Protein AF-A0A1X0ZNH1-F1 (afdb_monomer_lite)

Radius of gyration: 15.89 Å; chains: 1; bounding box: 40×32×51 Å

Organism: Pseudomonas putida (NCBI:txid303)

Foldseek 3Di:
DCPQCPVVLVVLVVCPVVVQEALLCSLLVCLLSVHDLVSRPDDPPDLSNQSSSLSVVNNVVVNVVVVVPPDDDDDPDQDPPPDPSSDGDLVVLLSLLVCCQVVVDDLCVSCVSHVHHSSNNQVSCCVQVQAPPVSHGPHDDHRD

Structure (mmCIF, N/CA/C/O backbone):
data_AF-A0A1X0ZNH1-F1
#
_entry.id   AF-A0A1X0ZNH1-F1
#
loop_
_atom_site.group_PDB
_atom_site.id
_atom_site.type_symbol
_atom_site.label_atom_id
_atom_site.label_alt_id
_atom_site.label_comp_id
_atom_site.label_asym_id
_atom_site.label_entity_id
_atom_site.label_seq_id
_atom_site.pdbx_PDB_ins_code
_atom_site.Cartn_x
_atom_site.Cartn_y
_atom_site.Cartn_z
_atom_site.occupancy
_atom_site.B_iso_or_equiv
_atom_site.auth_seq_id
_atom_site.auth_comp_id
_atom_site.auth_asym_id
_atom_site.auth_atom_id
_atom_site.pdbx_PDB_model_num
ATOM 1 N N . MET A 1 1 ? -6.915 -8.295 -31.984 1.00 34.41 1 MET A N 1
ATOM 2 C CA . MET A 1 1 ? -6.275 -7.192 -31.235 1.00 34.41 1 MET A CA 1
ATOM 3 C C . MET A 1 1 ? -7.235 -6.760 -30.145 1.00 34.41 1 MET A C 1
ATOM 5 O O . MET A 1 1 ? -8.297 -6.248 -30.466 1.00 34.41 1 MET A O 1
ATOM 9 N N . ASN A 1 2 ? -6.926 -7.078 -28.889 1.00 37.31 2 ASN A N 1
ATOM 10 C CA . ASN A 1 2 ? -7.792 -6.793 -27.748 1.00 37.31 2 ASN A CA 1
ATOM 11 C C . ASN A 1 2 ? -7.385 -5.421 -27.189 1.00 37.31 2 ASN A C 1
ATOM 13 O O . ASN A 1 2 ? -6.350 -5.293 -26.550 1.00 37.31 2 ASN A O 1
ATOM 17 N N . THR A 1 3 ? -8.151 -4.378 -27.493 1.00 41.12 3 THR A N 1
ATOM 18 C CA . THR A 1 3 ? -7.897 -2.982 -27.087 1.00 41.12 3 THR A CA 1
ATOM 19 C C . THR A 1 3 ? -8.278 -2.695 -25.628 1.00 41.12 3 THR A C 1
ATOM 21 O O . THR A 1 3 ? -8.431 -1.535 -25.251 1.00 41.12 3 THR A O 1
ATOM 24 N N . LYS A 1 4 ? -8.473 -3.729 -24.800 1.00 41.66 4 LYS A N 1
ATOM 25 C CA . LYS A 1 4 ? -9.239 -3.599 -23.555 1.00 41.66 4 LYS A CA 1
ATOM 26 C C . LYS A 1 4 ? -8.526 -2.928 -22.374 1.00 41.66 4 LYS A C 1
ATOM 28 O O . LYS A 1 4 ? -9.245 -2.345 -21.576 1.00 41.66 4 LYS A O 1
ATOM 33 N N . ASN A 1 5 ? -7.192 -2.870 -22.299 1.00 49.81 5 ASN A N 1
ATOM 34 C CA . ASN A 1 5 ? -6.522 -2.377 -21.075 1.00 49.81 5 ASN A CA 1
ATOM 35 C C . ASN A 1 5 ? -5.641 -1.126 -21.240 1.00 49.81 5 ASN A C 1
ATOM 37 O O . ASN A 1 5 ? -5.268 -0.507 -20.250 1.00 49.81 5 ASN A O 1
ATOM 41 N N . PHE A 1 6 ? -5.435 -0.630 -22.466 1.00 43.16 6 PHE A N 1
ATOM 42 C CA . PHE A 1 6 ? -4.442 0.425 -22.735 1.00 43.16 6 PHE A CA 1
ATOM 43 C C . PHE A 1 6 ? -4.657 1.737 -21.948 1.00 43.16 6 PHE A C 1
ATOM 45 O O . PHE A 1 6 ? -3.715 2.489 -21.723 1.00 43.16 6 PHE A O 1
ATOM 52 N N . ARG A 1 7 ? -5.895 2.050 -21.533 1.00 49.09 7 ARG A N 1
ATOM 53 C CA . ARG A 1 7 ? -6.186 3.236 -20.703 1.00 49.09 7 ARG A CA 1
ATOM 54 C C . ARG A 1 7 ? -5.986 2.999 -19.203 1.00 49.09 7 ARG A C 1
ATOM 56 O O . ARG A 1 7 ? -5.589 3.942 -18.525 1.00 49.09 7 ARG A O 1
ATOM 63 N N . GLY A 1 8 ? -6.252 1.792 -18.699 1.00 54.06 8 GLY A N 1
ATOM 64 C CA . GLY A 1 8 ? -5.994 1.433 -17.298 1.00 54.06 8 GLY A CA 1
ATOM 65 C C . GLY A 1 8 ? -4.494 1.379 -17.019 1.00 54.06 8 GLY A C 1
ATOM 66 O O . GLY A 1 8 ? -4.018 1.995 -16.066 1.00 54.06 8 GLY A O 1
ATOM 67 N N . ASP A 1 9 ? -3.750 0.781 -17.952 1.00 61.88 9 ASP A N 1
ATOM 68 C CA . ASP A 1 9 ? -2.298 0.607 -17.875 1.00 61.88 9 ASP A CA 1
ATOM 69 C C . ASP A 1 9 ? -1.556 1.952 -17.813 1.00 61.88 9 ASP A C 1
ATOM 71 O O . ASP A 1 9 ? -0.665 2.144 -16.988 1.00 61.88 9 ASP A O 1
ATOM 75 N N . VAL A 1 10 ? -1.959 2.933 -18.634 1.00 64.62 10 VAL A N 1
ATOM 76 C CA . VAL A 1 10 ? -1.321 4.263 -18.658 1.00 64.62 10 VAL A CA 1
ATOM 77 C C . VAL A 1 10 ? -1.589 5.046 -17.371 1.00 64.62 10 VAL A C 1
ATOM 79 O O . VAL A 1 10 ? -0.681 5.697 -16.860 1.00 64.62 10 VAL A O 1
ATOM 82 N N . VAL A 1 11 ? -2.807 4.989 -16.821 1.00 70.25 11 VAL A N 1
ATOM 83 C CA . VAL A 1 11 ? -3.136 5.687 -15.565 1.00 70.25 11 VAL A CA 1
ATOM 84 C C . VAL A 1 11 ? -2.350 5.095 -14.400 1.00 70.25 11 VAL A C 1
ATOM 86 O O . VAL A 1 11 ? -1.797 5.847 -13.598 1.00 70.25 11 VAL A O 1
ATOM 89 N N . LEU A 1 12 ? -2.252 3.765 -14.335 1.00 68.06 12 LEU A N 1
ATOM 90 C CA . LEU A 1 12 ? -1.499 3.075 -13.294 1.00 68.06 12 LEU A CA 1
ATOM 91 C C . LEU A 1 12 ? -0.002 3.383 -13.391 1.00 68.06 12 LEU A C 1
ATOM 93 O O . LEU A 1 12 ? 0.628 3.702 -12.387 1.00 68.06 12 LEU A O 1
ATOM 97 N N . PHE A 1 13 ? 0.546 3.374 -14.606 1.00 70.12 13 PHE A N 1
ATOM 98 C CA . PHE A 1 13 ? 1.950 3.689 -14.847 1.00 70.12 13 PHE A CA 1
ATOM 99 C C . PHE A 1 13 ? 2.288 5.141 -14.486 1.00 70.12 13 PHE A C 1
ATOM 101 O O . PHE A 1 13 ? 3.300 5.400 -13.839 1.00 70.12 13 PHE A O 1
ATOM 108 N N . VAL A 1 14 ? 1.423 6.098 -14.843 1.00 72.62 14 VAL A N 1
ATOM 109 C CA . VAL A 1 14 ? 1.588 7.509 -14.460 1.00 72.62 14 VAL A CA 1
ATOM 110 C C . VAL A 1 14 ? 1.468 7.681 -12.947 1.00 72.62 14 VAL A C 1
ATOM 112 O O . VAL A 1 14 ? 2.258 8.419 -12.362 1.00 72.62 14 VAL A O 1
ATOM 115 N N . ALA A 1 15 ? 0.520 7.001 -12.300 1.00 73.69 15 ALA A N 1
ATOM 116 C CA . ALA A 1 15 ? 0.373 7.058 -10.852 1.00 73.69 15 ALA A CA 1
ATOM 117 C C . ALA A 1 15 ? 1.611 6.498 -10.135 1.00 73.69 15 ALA A C 1
ATOM 119 O O . ALA A 1 15 ? 2.111 7.122 -9.203 1.00 73.69 15 ALA A O 1
ATOM 120 N N . LEU A 1 16 ? 2.144 5.374 -10.607 1.00 73.56 16 LEU A N 1
ATOM 121 C CA . LEU A 1 16 ? 3.351 4.753 -10.070 1.00 73.56 16 LEU A CA 1
ATOM 122 C C . LEU A 1 16 ? 4.587 5.643 -10.274 1.00 73.56 16 LEU A C 1
ATOM 124 O O . LEU A 1 16 ? 5.360 5.843 -9.347 1.00 73.56 16 LEU A O 1
ATOM 128 N N . ALA A 1 17 ? 4.736 6.243 -11.459 1.00 76.25 17 ALA A N 1
ATOM 129 C CA . ALA A 1 17 ? 5.856 7.129 -11.784 1.00 76.25 17 ALA A CA 1
ATOM 130 C C . ALA A 1 17 ? 5.844 8.469 -11.021 1.00 76.25 17 ALA A C 1
ATOM 132 O O . ALA A 1 17 ? 6.867 9.147 -10.974 1.00 76.25 17 ALA A O 1
ATOM 133 N N . ASN A 1 18 ? 4.699 8.866 -10.457 1.00 74.81 18 ASN A N 1
ATOM 134 C CA . ASN A 1 18 ? 4.544 10.093 -9.667 1.00 74.81 18 ASN A CA 1
ATOM 135 C C . ASN A 1 18 ? 4.395 9.813 -8.161 1.00 74.81 18 ASN A C 1
ATOM 137 O O . ASN A 1 18 ? 3.893 10.672 -7.437 1.00 74.81 18 ASN A O 1
ATOM 141 N N . ASP A 1 19 ? 4.763 8.612 -7.698 1.00 70.00 19 ASP A N 1
ATOM 142 C CA . ASP A 1 19 ? 4.626 8.176 -6.299 1.00 70.00 19 ASP A CA 1
ATOM 143 C C . ASP A 1 19 ? 3.197 8.348 -5.746 1.00 70.00 19 ASP A C 1
ATOM 145 O O . ASP A 1 19 ? 2.964 8.543 -4.550 1.00 70.00 19 ASP A O 1
ATOM 149 N N . LEU A 1 20 ? 2.203 8.293 -6.637 1.00 70.62 20 LEU A N 1
ATOM 150 C CA . LEU A 1 20 ? 0.798 8.393 -6.274 1.00 70.62 20 LEU A CA 1
ATOM 151 C C . LEU A 1 20 ? 0.272 7.047 -5.765 1.00 70.62 20 LEU A C 1
ATOM 153 O O . LEU A 1 20 ? -0.647 7.017 -4.959 1.00 70.62 20 LEU A O 1
ATOM 157 N N . ILE A 1 21 ? 0.838 5.932 -6.200 1.00 77.75 21 ILE A N 1
ATOM 158 C CA . ILE A 1 21 ? 0.491 4.603 -5.691 1.00 77.75 21 ILE A CA 1
ATOM 159 C C . ILE A 1 21 ? 1.767 3.834 -5.387 1.00 77.75 21 ILE A C 1
ATOM 161 O O . ILE A 1 21 ? 2.809 4.078 -5.994 1.00 77.75 21 ILE A O 1
ATOM 165 N N . THR A 1 22 ? 1.687 2.904 -4.444 1.00 82.25 22 THR A N 1
ATOM 166 C CA . THR A 1 22 ? 2.810 2.019 -4.134 1.00 82.25 22 THR A CA 1
ATOM 167 C C . THR A 1 22 ? 2.922 0.912 -5.190 1.00 82.25 22 THR A C 1
ATOM 169 O O . THR A 1 22 ? 1.919 0.570 -5.825 1.00 82.25 22 THR A O 1
ATOM 172 N N . PRO A 1 23 ? 4.107 0.296 -5.363 1.00 86.56 23 PRO A N 1
ATOM 173 C CA . PRO A 1 23 ? 4.261 -0.904 -6.187 1.00 86.56 23 PRO A CA 1
ATOM 174 C C . PRO A 1 23 ? 3.267 -2.012 -5.824 1.00 86.56 23 PRO A C 1
ATOM 176 O O . PRO A 1 23 ? 2.672 -2.612 -6.715 1.00 86.56 23 PRO A O 1
ATOM 179 N N . TRP A 1 24 ? 3.027 -2.220 -4.526 1.00 87.69 24 TRP A N 1
ATOM 180 C CA . TRP A 1 24 ? 2.046 -3.182 -4.023 1.00 87.69 24 TRP A CA 1
ATOM 181 C C . TRP A 1 24 ? 0.624 -2.860 -4.503 1.00 87.69 24 TRP A C 1
ATOM 183 O O . TRP A 1 24 ? -0.036 -3.716 -5.088 1.00 87.69 24 TRP A O 1
ATOM 193 N N . GLU A 1 25 ? 0.165 -1.612 -4.359 1.00 84.62 25 GLU A N 1
ATOM 194 C CA . GLU A 1 25 ? -1.188 -1.242 -4.799 1.00 84.62 25 GLU A CA 1
ATOM 195 C C . GLU A 1 25 ? -1.331 -1.318 -6.324 1.00 84.62 25 GLU A C 1
ATOM 197 O O . GLU A 1 25 ? -2.368 -1.735 -6.843 1.00 84.62 25 GLU A O 1
ATOM 202 N N . ALA A 1 26 ? -0.265 -0.992 -7.060 1.00 85.88 26 ALA A N 1
ATOM 203 C CA . ALA A 1 26 ? -0.238 -1.176 -8.504 1.00 85.88 26 ALA A CA 1
ATOM 204 C C . ALA A 1 26 ? -0.414 -2.652 -8.899 1.00 85.88 26 ALA A C 1
ATOM 206 O O . ALA A 1 26 ? -1.199 -2.951 -9.799 1.00 85.88 26 ALA A O 1
ATOM 207 N N . GLY A 1 27 ? 0.255 -3.574 -8.204 1.00 86.69 27 GLY A N 1
ATOM 208 C CA . GLY A 1 27 ? 0.081 -5.011 -8.416 1.00 86.69 27 GLY A CA 1
ATOM 209 C C . GLY A 1 27 ? -1.346 -5.476 -8.143 1.00 86.69 27 GLY A C 1
ATOM 210 O O . GLY A 1 27 ? -1.946 -6.162 -8.973 1.00 86.69 27 GLY A O 1
ATOM 211 N N . ARG A 1 28 ? -1.928 -5.040 -7.021 1.00 87.62 28 ARG A N 1
ATOM 212 C CA . ARG A 1 28 ? -3.297 -5.404 -6.628 1.00 87.62 28 ARG A CA 1
ATOM 213 C C . ARG A 1 28 ? -4.331 -4.950 -7.654 1.00 87.62 28 ARG A C 1
ATOM 215 O O . ARG A 1 28 ? -5.182 -5.737 -8.071 1.00 87.62 28 ARG A O 1
ATOM 222 N N . LEU A 1 29 ? -4.229 -3.702 -8.115 1.00 84.44 29 LEU A N 1
ATOM 223 C CA . LEU A 1 29 ? -5.114 -3.157 -9.144 1.00 84.44 29 LEU A CA 1
ATOM 224 C C . LEU A 1 29 ? -4.936 -3.850 -10.501 1.00 84.44 29 LEU A C 1
ATOM 226 O O . LEU A 1 29 ? -5.929 -4.048 -11.201 1.00 84.44 29 LEU A O 1
ATOM 230 N N . ALA A 1 30 ? -3.711 -4.243 -10.865 1.00 85.19 30 ALA A N 1
ATOM 231 C CA . ALA A 1 30 ? -3.452 -4.977 -12.103 1.00 85.19 30 ALA A CA 1
ATOM 232 C C . ALA A 1 30 ? -4.155 -6.344 -12.112 1.00 85.19 30 ALA A C 1
ATOM 234 O O . ALA A 1 30 ? -4.825 -6.684 -13.088 1.00 85.19 30 ALA A O 1
ATOM 235 N N . ALA A 1 31 ? -4.088 -7.094 -11.009 1.00 84.75 31 ALA A N 1
ATOM 236 C CA . ALA A 1 31 ? -4.800 -8.365 -10.881 1.00 84.75 31 ALA A CA 1
ATOM 237 C C . ALA A 1 31 ? -6.329 -8.197 -10.961 1.00 84.75 31 ALA A C 1
ATOM 239 O O . ALA A 1 31 ? -6.995 -8.931 -11.694 1.00 84.75 31 ALA A O 1
ATOM 240 N N . LEU A 1 32 ? -6.890 -7.183 -10.289 1.00 81.06 32 LEU A N 1
ATOM 241 C CA . LEU A 1 32 ? -8.329 -6.877 -10.347 1.00 81.06 32 LEU A CA 1
ATOM 242 C C . LEU A 1 32 ? -8.814 -6.492 -11.757 1.00 81.06 32 LEU A C 1
ATOM 244 O O . LEU A 1 32 ? -9.979 -6.704 -12.092 1.00 81.06 32 LEU A O 1
ATOM 248 N N . GLN A 1 33 ? -7.928 -5.957 -12.601 1.00 81.31 33 GLN A N 1
ATOM 249 C CA . GLN A 1 33 ? -8.209 -5.609 -14.000 1.00 81.31 33 GLN A CA 1
ATOM 250 C C . GLN A 1 33 ? -7.952 -6.763 -14.987 1.00 81.31 33 GLN A C 1
ATOM 252 O O . GLN A 1 33 ? -7.942 -6.544 -16.199 1.00 81.31 33 GLN A O 1
ATOM 257 N N . GLN A 1 34 ? -7.779 -7.995 -14.490 1.00 75.50 34 GLN A N 1
ATOM 258 C CA . GLN A 1 34 ? -7.449 -9.180 -15.295 1.00 75.50 34 GLN A CA 1
ATOM 259 C C . GLN A 1 34 ? -6.098 -9.065 -16.023 1.00 75.50 34 GLN A C 1
ATOM 261 O O . GLN A 1 34 ? -5.925 -9.625 -17.108 1.00 75.50 34 GLN A O 1
ATOM 266 N N . GLY A 1 35 ? -5.148 -8.328 -15.444 1.00 73.19 35 GLY A N 1
ATOM 267 C CA . GLY A 1 35 ? -3.751 -8.349 -15.870 1.00 73.19 35 GLY A CA 1
ATOM 268 C C . GLY A 1 35 ? -3.076 -9.689 -15.562 1.00 73.19 35 GLY A C 1
ATOM 269 O O . GLY A 1 35 ? -3.642 -10.569 -14.911 1.00 73.19 35 GLY A O 1
ATOM 270 N N . ALA A 1 36 ? -1.843 -9.846 -16.023 1.00 81.50 36 ALA A N 1
ATOM 271 C CA . ALA A 1 36 ? -0.992 -10.997 -15.756 1.00 81.50 36 ALA A CA 1
ATOM 272 C C . ALA A 1 36 ? 0.196 -10.605 -14.870 1.00 81.50 36 ALA A C 1
ATOM 274 O O . ALA A 1 36 ? 0.657 -9.468 -14.893 1.00 81.50 36 ALA A O 1
ATOM 275 N N . LEU A 1 37 ? 0.768 -11.572 -14.144 1.00 78.19 37 LEU A N 1
ATOM 276 C CA . LEU A 1 37 ? 1.982 -11.341 -13.349 1.00 78.19 37 LEU A CA 1
ATOM 277 C C . LEU A 1 37 ? 3.153 -10.830 -14.220 1.00 78.19 37 LEU A C 1
ATOM 279 O O . LEU A 1 37 ? 4.016 -10.100 -13.744 1.00 78.19 37 LEU A O 1
ATOM 283 N N . SER A 1 38 ? 3.164 -11.185 -15.512 1.00 82.75 38 SER A N 1
ATOM 284 C CA . SER A 1 38 ? 4.130 -10.699 -16.506 1.00 82.75 38 SER A CA 1
ATOM 285 C C . SER A 1 38 ? 4.020 -9.206 -16.820 1.00 82.75 38 SER A C 1
ATOM 287 O O . SER A 1 38 ? 4.917 -8.672 -17.465 1.00 82.75 38 SER A O 1
ATOM 289 N N . ASP A 1 39 ? 2.948 -8.541 -16.385 1.00 82.38 39 ASP A N 1
ATOM 290 C CA . ASP A 1 39 ? 2.732 -7.106 -16.591 1.00 82.38 39 ASP A CA 1
ATOM 291 C C . ASP A 1 39 ? 3.453 -6.255 -15.530 1.00 82.38 39 ASP A C 1
ATOM 293 O O . ASP A 1 39 ? 3.346 -5.027 -15.534 1.00 82.38 39 ASP A O 1
ATOM 297 N N . ASN A 1 40 ? 4.207 -6.893 -14.626 1.00 85.06 40 ASN A N 1
ATOM 298 C CA . ASN A 1 40 ? 5.043 -6.217 -13.643 1.00 85.06 40 ASN A CA 1
ATOM 299 C C . ASN A 1 40 ? 6.052 -5.280 -14.344 1.00 85.06 40 ASN A C 1
ATOM 301 O O . ASN A 1 40 ? 6.914 -5.757 -15.088 1.00 85.06 40 ASN A O 1
ATOM 305 N N . PRO A 1 41 ? 5.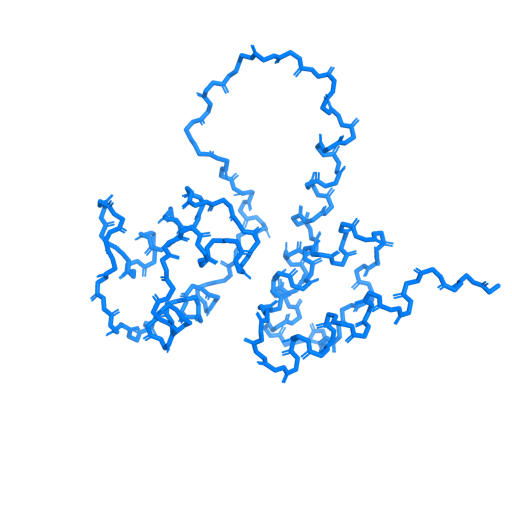994 -3.953 -14.114 1.00 83.94 41 PRO A N 1
ATOM 306 C CA . PRO A 1 41 ? 6.864 -2.999 -14.801 1.00 83.94 41 PRO A CA 1
ATOM 307 C C . PRO A 1 41 ? 8.289 -2.959 -14.224 1.00 83.94 41 PRO A C 1
ATOM 309 O O . PRO A 1 41 ? 9.160 -2.277 -14.771 1.00 83.94 41 PRO A O 1
ATOM 312 N N . PHE A 1 42 ? 8.537 -3.643 -13.105 1.00 84.88 42 PHE A N 1
ATOM 313 C CA . PHE A 1 42 ? 9.818 -3.641 -12.410 1.00 84.88 42 PHE A CA 1
ATOM 314 C C . PHE A 1 42 ? 10.721 -4.792 -12.870 1.00 84.88 42 PHE A C 1
ATOM 316 O O . PHE A 1 42 ? 10.270 -5.818 -13.370 1.00 84.88 42 PHE A O 1
ATOM 323 N N . LYS A 1 43 ? 12.037 -4.637 -12.693 1.00 85.88 43 LYS A N 1
ATOM 324 C CA . LYS A 1 43 ? 12.993 -5.719 -12.971 1.00 85.88 43 LYS A CA 1
ATOM 325 C C . LYS A 1 43 ? 12.857 -6.825 -11.925 1.00 85.88 43 LYS A C 1
ATOM 327 O O . LYS A 1 43 ? 12.775 -6.528 -10.742 1.00 85.88 43 LYS A O 1
ATOM 332 N N . SER A 1 44 ? 12.917 -8.083 -12.356 1.00 83.12 44 SER A N 1
ATOM 333 C CA . SER A 1 44 ? 12.671 -9.287 -11.543 1.00 83.12 44 SER A CA 1
ATOM 334 C C . SER A 1 44 ? 13.568 -9.491 -10.314 1.00 83.12 44 SER A C 1
ATOM 336 O O . SER A 1 44 ? 13.323 -10.403 -9.535 1.00 83.12 44 SER A O 1
ATOM 338 N N . ASP A 1 45 ? 14.612 -8.685 -10.143 1.00 82.69 45 ASP A N 1
ATOM 339 C CA . ASP A 1 45 ? 15.569 -8.721 -9.036 1.00 82.69 45 ASP A CA 1
ATOM 340 C C . ASP A 1 45 ? 15.469 -7.503 -8.098 1.00 82.69 45 ASP A C 1
ATOM 342 O O . ASP A 1 45 ? 16.338 -7.298 -7.247 1.00 82.69 45 ASP A O 1
ATOM 346 N N . THR A 1 46 ? 14.430 -6.673 -8.239 1.00 83.75 46 THR A N 1
ATOM 347 C CA . THR A 1 46 ? 14.239 -5.484 -7.402 1.00 83.75 46 THR A CA 1
ATOM 348 C C . THR A 1 46 ? 13.164 -5.682 -6.342 1.00 83.75 46 THR A C 1
ATOM 350 O O . THR A 1 46 ? 12.183 -6.398 -6.519 1.00 83.75 46 THR A O 1
ATOM 353 N N . ARG A 1 47 ? 13.305 -4.950 -5.232 1.00 83.31 47 ARG A N 1
ATOM 354 C CA . ARG A 1 47 ? 12.304 -4.936 -4.158 1.00 83.31 47 ARG A CA 1
ATOM 355 C C . ARG A 1 47 ? 10.921 -4.496 -4.645 1.00 83.31 47 ARG A C 1
ATOM 357 O O . ARG A 1 47 ? 9.916 -4.998 -4.159 1.00 83.31 47 ARG A O 1
ATOM 364 N N . ASP A 1 48 ? 10.870 -3.553 -5.582 1.00 83.81 48 ASP A N 1
ATOM 365 C CA . ASP A 1 48 ? 9.600 -3.051 -6.108 1.00 83.81 48 ASP A CA 1
ATOM 366 C C . ASP A 1 48 ? 8.900 -4.102 -6.984 1.00 83.81 48 ASP A C 1
ATOM 368 O O . ASP A 1 48 ? 7.673 -4.170 -6.976 1.00 83.81 48 ASP A O 1
ATOM 372 N N . HIS A 1 49 ? 9.658 -4.979 -7.658 1.00 88.75 49 HIS A N 1
ATOM 373 C CA . HIS A 1 49 ? 9.096 -6.141 -8.345 1.00 88.75 49 HIS A CA 1
ATOM 374 C C . HIS A 1 49 ? 8.453 -7.119 -7.363 1.00 88.75 49 HIS A C 1
ATOM 376 O O . HIS A 1 49 ? 7.322 -7.546 -7.596 1.00 88.75 49 HIS A O 1
ATOM 382 N N . ASP A 1 50 ? 9.134 -7.433 -6.258 1.00 87.06 50 ASP A N 1
ATOM 383 C CA . ASP A 1 50 ? 8.597 -8.318 -5.219 1.00 87.06 50 ASP A CA 1
ATOM 384 C C . ASP A 1 50 ? 7.340 -7.732 -4.562 1.00 87.06 50 ASP A C 1
ATOM 386 O O . ASP A 1 50 ? 6.361 -8.446 -4.352 1.00 87.06 50 ASP A O 1
ATOM 390 N N . GLU A 1 51 ? 7.336 -6.429 -4.265 1.00 85.81 51 GLU A N 1
ATOM 391 C CA . GLU A 1 51 ? 6.163 -5.752 -3.702 1.00 85.81 51 GLU A CA 1
ATOM 392 C C . GLU A 1 51 ? 4.981 -5.737 -4.665 1.00 85.81 51 GLU A C 1
ATOM 394 O O . GLU A 1 51 ? 3.856 -6.029 -4.259 1.00 85.81 51 GLU A O 1
ATOM 399 N N . TRP A 1 52 ? 5.229 -5.464 -5.946 1.00 90.00 52 TRP A N 1
ATOM 400 C CA . TRP A 1 52 ? 4.193 -5.546 -6.968 1.00 90.00 52 TRP A CA 1
ATOM 401 C C . TRP A 1 52 ? 3.628 -6.966 -7.082 1.00 90.00 52 TRP A C 1
ATOM 403 O O . TRP A 1 52 ? 2.412 -7.136 -7.117 1.00 90.00 52 TRP A O 1
ATOM 413 N N . ALA A 1 53 ? 4.477 -7.998 -7.059 1.00 87.62 53 ALA A N 1
ATOM 414 C CA . ALA A 1 53 ? 4.033 -9.390 -7.130 1.00 87.62 53 ALA A CA 1
ATOM 415 C C . ALA A 1 53 ? 3.149 -9.786 -5.931 1.00 87.62 53 ALA A C 1
ATOM 417 O O . ALA A 1 53 ? 2.109 -10.415 -6.117 1.00 87.62 53 ALA A O 1
ATOM 418 N N . ARG A 1 54 ? 3.500 -9.356 -4.711 1.00 86.56 54 ARG A N 1
ATOM 419 C CA . ARG A 1 54 ? 2.669 -9.576 -3.508 1.00 86.56 54 ARG A CA 1
ATOM 420 C C . ARG A 1 54 ? 1.311 -8.893 -3.610 1.00 86.56 54 ARG A C 1
ATOM 422 O O . ARG A 1 54 ? 0.298 -9.481 -3.232 1.00 86.56 54 ARG A O 1
ATOM 429 N N . GLY A 1 55 ? 1.294 -7.667 -4.130 1.00 85.19 55 GLY A N 1
ATOM 430 C CA . GLY A 1 55 ? 0.064 -6.942 -4.421 1.00 85.19 55 GLY A CA 1
ATOM 431 C C . GLY A 1 55 ? -0.801 -7.671 -5.446 1.00 85.19 55 GLY A C 1
ATOM 432 O O . GLY A 1 55 ? -1.997 -7.845 -5.230 1.00 85.19 55 GLY A O 1
ATOM 433 N N . PHE A 1 56 ? -0.195 -8.163 -6.529 1.00 86.31 56 PHE A N 1
ATOM 434 C CA . PHE A 1 56 ? -0.881 -8.943 -7.560 1.00 86.31 56 PHE A CA 1
ATOM 435 C C . PHE A 1 56 ? -1.540 -10.200 -6.979 1.00 86.31 56 PHE A C 1
ATOM 437 O O . PHE A 1 56 ? -2.729 -10.423 -7.199 1.00 86.31 56 PHE A O 1
ATOM 444 N N . ASP A 1 57 ? -0.818 -10.967 -6.158 1.00 85.88 57 ASP A N 1
ATOM 445 C CA . ASP A 1 57 ? -1.368 -12.138 -5.464 1.00 85.88 57 ASP A CA 1
ATOM 446 C C . ASP A 1 57 ? -2.565 -11.777 -4.571 1.00 85.88 57 ASP A C 1
ATOM 448 O O . ASP A 1 57 ? -3.536 -12.534 -4.497 1.00 85.88 57 ASP A O 1
ATOM 452 N N . GLN A 1 58 ? -2.524 -10.615 -3.907 1.00 83.94 58 GLN A N 1
ATOM 453 C CA . GLN A 1 58 ? -3.662 -10.118 -3.134 1.00 83.94 58 GLN A CA 1
ATOM 454 C C . GLN A 1 58 ? -4.850 -9.778 -4.040 1.00 83.94 58 GLN A C 1
ATOM 456 O O . GLN A 1 58 ? -5.969 -10.192 -3.754 1.00 83.94 58 GLN A O 1
ATOM 461 N N . GLY A 1 59 ? -4.626 -9.077 -5.152 1.00 82.44 59 GLY A N 1
ATOM 462 C CA . GLY A 1 59 ? -5.704 -8.698 -6.066 1.00 82.44 59 GLY A CA 1
ATOM 463 C C . GLY A 1 59 ? -6.371 -9.901 -6.743 1.00 82.44 59 GLY A C 1
ATOM 464 O O . GLY A 1 59 ? -7.580 -9.881 -6.964 1.00 82.44 59 GLY A O 1
ATOM 465 N N . VAL A 1 60 ? -5.626 -10.985 -7.004 1.00 83.25 60 VAL A N 1
ATOM 466 C CA . VAL A 1 60 ? -6.195 -12.259 -7.481 1.00 83.25 60 VAL A CA 1
ATOM 467 C C . VAL A 1 60 ? -7.152 -12.846 -6.442 1.00 83.25 60 VAL A C 1
ATOM 469 O O . VAL A 1 60 ? -8.238 -13.304 -6.799 1.00 83.25 60 VAL A O 1
ATOM 472 N N . LYS A 1 61 ? -6.787 -12.807 -5.155 1.00 80.38 61 LYS A N 1
ATOM 473 C CA . LYS A 1 61 ? -7.656 -13.273 -4.065 1.00 80.38 61 LYS A CA 1
ATOM 474 C C . LYS A 1 61 ? -8.879 -12.388 -3.897 1.00 80.38 61 LYS A C 1
ATOM 476 O O . LYS A 1 61 ? -9.978 -12.922 -3.829 1.00 80.38 61 LYS A O 1
ATOM 481 N N . ASP A 1 62 ? -8.707 -11.067 -3.894 1.00 77.19 62 ASP A N 1
ATOM 482 C CA . ASP A 1 62 ? -9.812 -10.106 -3.818 1.00 77.19 62 ASP A CA 1
ATOM 483 C C . ASP A 1 62 ? -10.822 -10.347 -4.958 1.00 77.19 62 ASP A C 1
ATOM 485 O O . ASP A 1 62 ? -12.030 -10.407 -4.728 1.00 77.19 62 ASP A O 1
ATOM 489 N N . GLY A 1 63 ? -10.330 -10.552 -6.186 1.00 68.94 63 GLY A N 1
ATOM 490 C CA . GLY A 1 63 ? -11.158 -10.869 -7.352 1.00 68.94 63 GLY A CA 1
ATOM 491 C C . GLY A 1 63 ? -11.837 -12.242 -7.274 1.00 68.94 63 GLY A C 1
ATOM 492 O O . GLY A 1 63 ? -12.986 -12.377 -7.691 1.00 68.94 63 GLY A O 1
ATOM 493 N N . SER A 1 64 ? -11.161 -13.247 -6.708 1.00 62.66 64 SER A N 1
ATOM 494 C CA . SER A 1 64 ? -11.729 -14.581 -6.462 1.00 62.66 64 SER A CA 1
ATOM 495 C C . SER A 1 64 ? -12.829 -14.543 -5.398 1.00 62.66 64 SER A C 1
ATOM 497 O O . SER A 1 64 ? -13.887 -15.132 -5.591 1.00 62.66 64 SER A O 1
ATOM 499 N N . LEU A 1 65 ? -12.620 -13.805 -4.305 1.00 56.22 65 LEU A N 1
ATOM 500 C CA . LEU A 1 65 ? -13.597 -13.631 -3.227 1.00 56.22 65 LEU A CA 1
ATOM 501 C C . LEU A 1 65 ? -14.834 -12.853 -3.700 1.00 56.22 65 LEU A C 1
ATOM 503 O O . LEU A 1 65 ? -15.947 -13.167 -3.291 1.00 56.22 65 LEU A O 1
ATOM 507 N N . ALA A 1 66 ? -14.668 -11.887 -4.610 1.00 53.22 66 ALA A N 1
ATOM 508 C CA . ALA A 1 66 ? -15.789 -11.186 -5.238 1.00 53.22 66 ALA A CA 1
ATOM 509 C C . ALA A 1 66 ? -16.638 -12.095 -6.152 1.00 53.22 66 ALA A C 1
ATOM 511 O O . ALA A 1 66 ? -17.826 -11.832 -6.331 1.00 53.22 66 ALA A O 1
ATOM 512 N N . ALA A 1 67 ? -16.054 -13.161 -6.712 1.00 50.56 67 ALA A N 1
ATOM 513 C CA . ALA A 1 67 ? -16.777 -14.165 -7.494 1.00 50.56 67 ALA A CA 1
ATOM 514 C C . ALA A 1 67 ? -17.510 -15.201 -6.618 1.00 50.56 67 ALA A C 1
ATOM 516 O O . ALA A 1 67 ? -18.463 -15.820 -7.085 1.00 50.56 67 ALA A O 1
ATOM 517 N N . GLU A 1 68 ? -17.096 -15.368 -5.357 1.00 46.16 68 GLU A N 1
ATOM 518 C CA . GLU A 1 68 ? -17.674 -16.320 -4.394 1.00 46.16 68 GLU A CA 1
ATOM 519 C C . GLU A 1 68 ? -18.639 -15.670 -3.381 1.00 46.16 68 GLU A C 1
ATOM 521 O O . GLU A 1 68 ? -19.217 -16.364 -2.546 1.00 46.16 68 GLU A O 1
ATOM 526 N N . ALA A 1 69 ? -18.881 -14.357 -3.469 1.00 43.56 69 ALA A N 1
ATOM 527 C CA . ALA A 1 69 ? -19.759 -13.598 -2.570 1.00 43.56 69 ALA A CA 1
ATOM 528 C C . ALA A 1 69 ? -21.278 -13.827 -2.793 1.00 43.56 69 ALA A C 1
ATOM 530 O O . ALA A 1 69 ? -22.079 -12.902 -2.672 1.00 43.56 69 ALA A O 1
ATOM 531 N N . GLU A 1 70 ? -21.684 -15.071 -3.064 1.00 44.59 70 GLU A N 1
ATOM 532 C CA . GLU A 1 70 ? -23.030 -15.593 -2.785 1.00 44.59 70 GLU A CA 1
ATOM 533 C C . GLU A 1 70 ? -22.968 -16.594 -1.615 1.00 44.59 70 GLU A C 1
ATOM 535 O O . GLU A 1 70 ? -23.451 -17.717 -1.726 1.00 44.59 70 GLU A O 1
ATOM 540 N N . VAL A 1 71 ? -22.356 -16.245 -0.476 1.00 43.06 71 VAL A N 1
ATOM 541 C CA . VAL A 1 71 ? -22.470 -17.084 0.731 1.00 43.06 71 VAL A CA 1
ATOM 542 C C . VAL A 1 71 ? -22.639 -16.242 1.995 1.00 43.06 71 VAL A C 1
ATOM 544 O O . VAL A 1 71 ? -21.765 -15.480 2.393 1.00 43.06 71 VAL A O 1
ATOM 547 N N . ASP A 1 72 ? -23.834 -16.423 2.553 1.00 37.72 72 ASP A N 1
ATOM 548 C CA . ASP A 1 72 ? -24.360 -16.235 3.908 1.00 37.72 72 ASP A CA 1
ATOM 549 C C . ASP A 1 72 ? -23.515 -15.483 4.956 1.00 37.72 72 ASP A C 1
ATOM 551 O O . ASP A 1 72 ? -22.391 -15.844 5.308 1.00 37.72 72 ASP A O 1
ATOM 555 N N . GLY A 1 73 ? -24.128 -14.445 5.525 1.00 45.62 73 GLY A N 1
ATOM 556 C CA . GLY A 1 73 ? -23.525 -13.588 6.532 1.00 45.62 73 GLY A CA 1
ATOM 557 C C . GLY A 1 73 ? -23.585 -14.204 7.922 1.00 45.62 73 GLY A C 1
ATOM 558 O O . GLY A 1 73 ? -24.624 -14.144 8.563 1.00 45.62 73 GLY A O 1
ATOM 559 N N . SER A 1 74 ? -22.463 -14.718 8.427 1.00 43.41 74 SER A N 1
ATOM 560 C CA . SER A 1 74 ? -22.215 -14.857 9.871 1.00 43.41 74 SER A CA 1
ATOM 561 C C . SER A 1 74 ? -20.801 -15.383 10.146 1.00 43.41 74 SER A C 1
ATOM 563 O O . SER A 1 74 ? -20.648 -16.563 10.425 1.00 43.41 74 SER A O 1
ATOM 565 N N . VAL A 1 75 ? -19.766 -14.533 10.110 1.00 37.62 75 VAL A N 1
ATOM 566 C CA . VAL A 1 75 ? -18.570 -14.706 10.964 1.00 37.62 75 VAL A CA 1
ATOM 567 C C . VAL A 1 75 ? -17.907 -13.339 11.179 1.00 37.62 75 VAL A C 1
ATOM 569 O O . VAL A 1 75 ? -17.313 -12.774 10.264 1.00 37.62 75 VAL A O 1
ATOM 572 N N . GLU A 1 76 ? -17.971 -12.808 12.401 1.00 42.22 76 GLU A N 1
ATOM 573 C CA . GLU A 1 76 ? -17.067 -11.743 12.851 1.00 42.22 76 GLU A CA 1
ATOM 574 C C . GLU A 1 76 ? -15.678 -12.355 13.090 1.00 42.22 76 GLU A C 1
ATOM 576 O O . GLU A 1 76 ? -15.357 -12.822 14.182 1.00 42.22 76 GLU A O 1
ATOM 581 N N . THR A 1 77 ? -14.842 -12.407 12.053 1.00 38.31 77 THR A N 1
ATOM 582 C CA . THR A 1 77 ? -13.404 -12.650 12.230 1.00 38.31 77 THR A CA 1
ATOM 583 C C . THR A 1 77 ? -12.720 -11.341 12.624 1.00 38.31 77 THR A C 1
ATOM 585 O O . THR A 1 77 ? -12.930 -10.332 11.944 1.00 38.31 77 THR A O 1
ATOM 588 N N . PRO A 1 78 ? -11.881 -11.316 13.676 1.00 38.94 78 PRO A N 1
ATOM 589 C CA . PRO A 1 78 ? -11.162 -10.112 14.048 1.00 38.94 78 PRO A CA 1
ATOM 590 C C . PRO A 1 78 ? -10.088 -9.854 12.985 1.00 38.94 78 PRO A C 1
ATOM 592 O O . PRO A 1 78 ? -9.060 -10.523 12.967 1.00 38.94 78 PRO A O 1
ATOM 595 N N . TYR A 1 79 ? -10.351 -8.855 12.140 1.00 41.84 79 TYR A N 1
ATOM 596 C CA . TYR A 1 79 ? -9.510 -8.335 11.056 1.00 41.84 79 TYR A CA 1
ATOM 597 C C . TYR A 1 79 ? -9.369 -9.275 9.841 1.00 41.84 79 TYR A C 1
ATOM 599 O O . TYR A 1 79 ? -9.009 -10.441 10.007 1.00 41.84 79 TYR A O 1
ATOM 607 N N . PRO A 1 80 ? -9.570 -8.792 8.595 1.00 48.22 80 PRO A N 1
ATOM 608 C CA . PRO A 1 80 ? -9.161 -9.543 7.415 1.00 48.22 80 PRO A CA 1
ATOM 609 C C . PRO A 1 80 ? -7.629 -9.512 7.354 1.00 48.22 80 PRO A C 1
ATOM 611 O O . PRO A 1 80 ? -7.019 -8.642 6.729 1.00 48.22 80 PRO A O 1
ATOM 614 N N . LEU A 1 81 ? -6.999 -10.425 8.093 1.00 58.81 81 LEU A N 1
ATOM 615 C CA . LEU A 1 81 ? -5.561 -10.648 8.095 1.00 58.81 81 LEU A CA 1
ATOM 616 C C . LEU A 1 81 ? -5.187 -11.173 6.712 1.00 58.81 81 LEU A C 1
ATOM 618 O O . LEU A 1 81 ? -5.450 -12.328 6.389 1.00 58.81 81 LEU A O 1
ATOM 622 N N . MET A 1 82 ? -4.611 -10.304 5.882 1.00 61.75 82 MET A N 1
ATOM 623 C CA . MET A 1 82 ? -3.983 -10.724 4.634 1.00 61.75 82 MET A CA 1
ATOM 624 C C . MET A 1 82 ? -3.077 -11.926 4.897 1.00 61.75 82 MET A C 1
ATOM 626 O O . MET A 1 82 ? -2.337 -11.951 5.885 1.00 61.75 82 MET A O 1
ATOM 630 N N . ASP A 1 83 ? -3.113 -12.909 3.999 1.00 63.22 83 ASP A N 1
ATOM 631 C CA . ASP A 1 83 ? -2.205 -14.047 4.081 1.00 63.22 83 ASP A CA 1
ATOM 632 C C . ASP A 1 83 ? -0.755 -13.566 4.166 1.00 63.22 83 ASP A C 1
ATOM 634 O O . ASP A 1 83 ? -0.360 -12.632 3.469 1.00 63.22 83 ASP A O 1
ATOM 638 N N . ALA A 1 84 ? 0.076 -14.260 4.946 1.00 60.44 84 ALA A N 1
ATOM 639 C CA . ALA A 1 84 ? 1.466 -13.858 5.182 1.00 60.44 84 ALA A CA 1
ATOM 640 C C . ALA A 1 84 ? 2.293 -13.666 3.893 1.00 60.44 84 ALA A C 1
ATOM 642 O O . ALA A 1 84 ? 3.248 -12.896 3.878 1.00 60.44 84 ALA A O 1
ATOM 643 N N . LYS A 1 85 ? 1.917 -14.347 2.802 1.00 60.47 85 LYS A N 1
ATOM 644 C CA . LYS A 1 85 ? 2.549 -14.215 1.477 1.00 60.47 85 LYS A CA 1
ATOM 645 C C . LYS A 1 85 ? 2.174 -12.920 0.741 1.00 60.47 85 LYS A C 1
ATOM 647 O O . LYS A 1 85 ? 2.909 -12.506 -0.143 1.00 60.47 85 LYS A O 1
ATOM 652 N N . CYS A 1 86 ? 1.052 -12.307 1.107 1.00 65.75 86 CYS A N 1
ATOM 653 C CA . CYS A 1 86 ? 0.510 -11.077 0.530 1.00 65.75 86 CYS A CA 1
ATOM 654 C C . CYS A 1 86 ? 0.845 -9.836 1.374 1.00 65.75 86 CYS A C 1
ATOM 656 O O . CYS A 1 86 ? 0.611 -8.713 0.926 1.00 65.75 86 CYS A O 1
ATOM 658 N N . LEU A 1 87 ? 1.401 -10.030 2.580 1.00 73.44 87 LEU A N 1
ATOM 659 C CA . LEU A 1 87 ? 1.799 -8.936 3.460 1.00 73.44 87 LEU A CA 1
ATOM 660 C C . LEU A 1 87 ? 2.878 -8.063 2.794 1.00 73.44 87 LEU A C 1
ATOM 662 O O . LEU A 1 87 ? 3.908 -8.592 2.359 1.00 73.44 87 LEU A O 1
ATOM 666 N N . PRO A 1 88 ? 2.688 -6.733 2.762 1.00 79.62 88 PRO A N 1
ATOM 667 C CA . PRO A 1 88 ? 3.713 -5.817 2.281 1.00 79.62 88 PRO A CA 1
ATOM 668 C C . PRO A 1 88 ? 5.003 -5.890 3.113 1.00 79.62 88 PRO A C 1
ATOM 670 O O . PRO A 1 88 ? 4.969 -6.120 4.326 1.00 79.62 88 PRO A O 1
ATOM 673 N N . ALA A 1 89 ? 6.157 -5.643 2.487 1.00 79.69 89 ALA A N 1
ATOM 674 C CA . ALA A 1 89 ? 7.448 -5.589 3.177 1.00 79.69 89 ALA A CA 1
ATOM 675 C C . ALA A 1 89 ? 7.492 -4.475 4.239 1.00 79.69 89 ALA A C 1
ATOM 677 O O . ALA A 1 89 ? 6.829 -3.449 4.094 1.00 79.69 89 ALA A O 1
ATOM 678 N N . PRO A 1 90 ? 8.398 -4.562 5.234 1.00 78.19 90 PRO A N 1
ATOM 679 C CA . PRO A 1 90 ? 8.652 -3.469 6.183 1.00 78.19 90 PRO A CA 1
ATOM 680 C C . PRO A 1 90 ? 8.866 -2.097 5.518 1.00 78.19 90 PRO A C 1
ATOM 682 O O . PRO A 1 90 ? 8.444 -1.061 6.029 1.00 78.19 90 PRO A O 1
ATOM 685 N N . SER A 1 91 ? 9.484 -2.078 4.334 1.00 77.50 91 SER A N 1
ATOM 686 C CA . SER A 1 91 ? 9.715 -0.856 3.566 1.00 77.50 91 SER A CA 1
ATOM 687 C C . SER A 1 91 ? 8.456 -0.207 3.003 1.00 77.50 91 SER A C 1
ATOM 689 O O . SER A 1 91 ? 8.446 1.011 2.831 1.00 77.50 91 SER A O 1
ATOM 691 N N . PHE A 1 92 ? 7.417 -0.990 2.711 1.00 85.56 92 PHE A N 1
ATOM 692 C CA . PHE A 1 92 ? 6.119 -0.455 2.315 1.00 85.56 92 PHE A CA 1
ATOM 693 C C . PHE A 1 92 ? 5.548 0.376 3.463 1.00 85.56 92 PHE A C 1
ATOM 695 O O . PHE A 1 92 ? 5.243 1.548 3.278 1.00 85.56 92 PHE A O 1
ATOM 702 N N . TRP A 1 93 ? 5.530 -0.166 4.682 1.00 87.06 93 TRP A N 1
ATOM 703 C CA . TRP A 1 93 ? 5.012 0.533 5.862 1.00 87.06 93 TRP A CA 1
ATOM 704 C C . TRP A 1 93 ? 5.787 1.820 6.167 1.00 87.06 93 TRP A C 1
ATOM 706 O O . TRP A 1 93 ? 5.200 2.841 6.523 1.00 87.06 93 TRP A O 1
ATOM 716 N N . ALA A 1 94 ? 7.098 1.823 5.914 1.00 84.06 94 ALA A N 1
ATOM 717 C CA . ALA A 1 94 ? 7.910 3.035 5.975 1.00 84.06 94 ALA A CA 1
ATOM 718 C C . ALA A 1 94 ? 7.480 4.100 4.946 1.00 84.06 94 ALA A C 1
ATOM 720 O O . ALA A 1 94 ? 7.454 5.291 5.266 1.00 84.06 94 ALA A O 1
ATOM 721 N N . GLN A 1 95 ? 7.150 3.694 3.714 1.00 83.56 95 GLN A N 1
ATOM 722 C CA . GLN A 1 95 ? 6.621 4.593 2.682 1.00 83.56 95 GLN A CA 1
ATOM 723 C C . GLN A 1 95 ? 5.227 5.106 3.050 1.00 83.56 95 GLN A C 1
ATOM 725 O O . GLN A 1 95 ? 4.986 6.304 2.934 1.00 83.56 95 GLN A O 1
ATOM 730 N N . VAL A 1 96 ? 4.348 4.245 3.568 1.00 87.12 96 VAL A N 1
ATOM 731 C CA . VAL A 1 96 ? 3.012 4.629 4.043 1.00 87.12 96 VAL A CA 1
ATOM 732 C C . VAL A 1 96 ? 3.104 5.652 5.177 1.00 87.12 96 VAL A C 1
ATOM 734 O O . VAL A 1 96 ? 2.414 6.670 5.135 1.00 87.12 96 VAL A O 1
ATOM 737 N N . ASN A 1 97 ? 4.020 5.462 6.134 1.00 86.31 97 ASN A N 1
ATOM 738 C CA . ASN A 1 97 ? 4.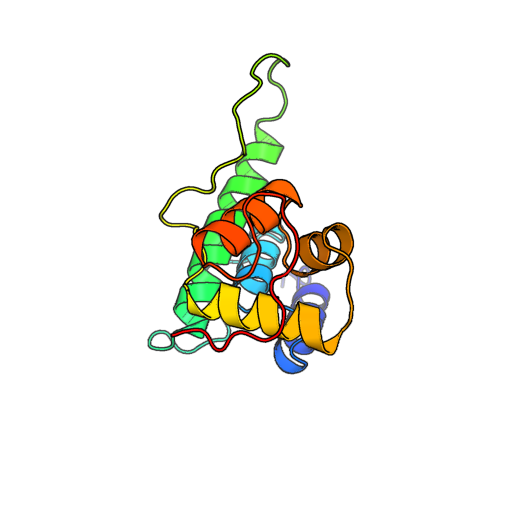268 6.454 7.180 1.00 86.31 97 ASN A CA 1
ATOM 739 C C . ASN A 1 97 ? 4.738 7.795 6.592 1.00 86.31 97 ASN A C 1
ATOM 741 O O . ASN A 1 97 ? 4.206 8.847 6.935 1.00 86.31 97 ASN A O 1
ATOM 745 N N . ARG A 1 98 ? 5.702 7.788 5.662 1.00 84.00 98 ARG A N 1
ATOM 746 C CA . ARG A 1 98 ? 6.161 9.025 4.998 1.00 84.00 98 ARG A CA 1
ATOM 747 C C . ARG A 1 98 ? 5.038 9.717 4.231 1.00 84.00 98 ARG A C 1
ATOM 749 O O . ARG A 1 98 ? 4.938 10.943 4.278 1.00 84.00 98 ARG A O 1
ATOM 756 N N . LEU A 1 99 ? 4.196 8.947 3.547 1.00 82.88 99 LEU A N 1
ATOM 757 C CA . LEU A 1 99 ? 3.040 9.467 2.833 1.00 82.88 99 LEU A CA 1
ATOM 758 C C . LEU A 1 99 ? 2.078 10.140 3.812 1.00 82.88 99 LEU A C 1
ATOM 760 O O . LEU A 1 99 ? 1.720 11.291 3.591 1.00 82.88 99 LEU A O 1
ATOM 764 N N . GLN A 1 100 ? 1.744 9.493 4.930 1.00 86.44 100 GLN A N 1
ATOM 765 C CA . GLN A 1 100 ? 0.902 10.080 5.975 1.00 86.44 100 GLN A CA 1
ATOM 766 C C . GLN A 1 100 ? 1.450 11.422 6.479 1.00 86.44 100 GLN A C 1
ATOM 768 O O . GLN A 1 100 ? 0.715 12.404 6.545 1.00 86.44 100 GLN A O 1
ATOM 773 N N . GLN A 1 101 ? 2.747 11.475 6.796 1.00 82.94 101 GLN A N 1
ATOM 774 C CA . GLN A 1 101 ? 3.386 12.670 7.356 1.00 82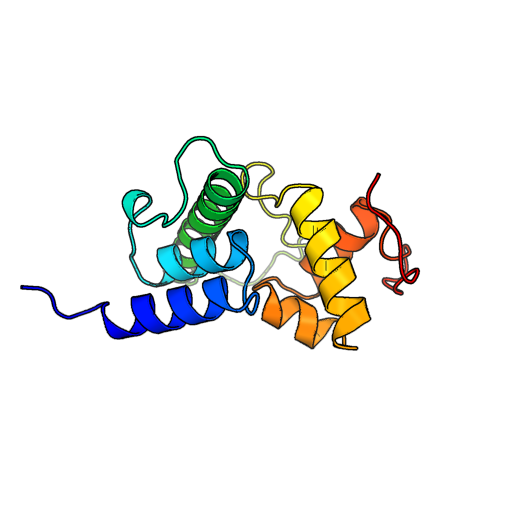.94 101 GLN A CA 1
ATOM 775 C C . GLN A 1 101 ? 3.491 13.821 6.343 1.00 82.94 101 GLN A C 1
ATOM 777 O O . GLN A 1 101 ? 3.354 14.982 6.715 1.00 82.94 101 GLN A O 1
ATOM 782 N N . SER A 1 102 ? 3.730 13.517 5.064 1.00 80.25 102 SER A N 1
ATOM 783 C CA . SER A 1 102 ? 3.884 14.534 4.011 1.00 80.25 102 SER A CA 1
ATOM 784 C C . SER A 1 102 ? 2.556 15.073 3.479 1.00 80.25 102 SER A C 1
ATOM 786 O O . SER A 1 102 ? 2.487 16.231 3.074 1.00 80.25 102 SER A O 1
ATOM 788 N N . SER A 1 103 ? 1.506 14.251 3.480 1.00 78.00 103 SER A N 1
ATOM 789 C CA . SER A 1 103 ? 0.204 14.597 2.899 1.00 78.00 103 SER A CA 1
ATOM 790 C C . SER A 1 103 ? -0.848 15.013 3.931 1.00 78.00 103 SER A C 1
ATOM 792 O O . SER A 1 103 ? -1.868 15.584 3.553 1.00 78.00 103 SER A O 1
ATOM 794 N N . GLY A 1 104 ? -0.631 14.728 5.222 1.00 77.81 104 GLY A N 1
ATOM 795 C CA . GLY A 1 104 ? -1.609 15.005 6.278 1.00 77.81 104 GLY A CA 1
ATOM 796 C C . GLY A 1 104 ? -2.917 14.219 6.126 1.00 77.81 104 GLY A C 1
ATOM 797 O O . GLY A 1 104 ? -3.944 14.625 6.670 1.00 77.81 104 GLY A O 1
ATOM 798 N N . LEU A 1 105 ? -2.908 13.121 5.360 1.00 82.38 105 LEU A N 1
ATOM 799 C CA . LEU A 1 105 ? -4.100 12.313 5.115 1.00 82.38 105 LEU A CA 1
ATOM 800 C C . LEU A 1 105 ? -4.598 11.653 6.407 1.00 82.38 105 LEU A C 1
ATOM 802 O O . LEU A 1 105 ? -3.825 11.082 7.179 1.00 82.38 105 LEU A O 1
ATOM 806 N N . GLN A 1 106 ? -5.918 11.684 6.600 1.00 85.44 106 GLN A N 1
ATOM 807 C CA . GLN A 1 106 ? -6.587 10.886 7.627 1.00 85.44 106 GLN A CA 1
ATOM 808 C C . GLN A 1 106 ? -6.458 9.388 7.319 1.00 85.44 106 GLN A C 1
ATOM 810 O O . GLN A 1 106 ? -6.271 9.002 6.164 1.00 85.44 106 GLN A O 1
ATOM 815 N N . SER A 1 107 ? -6.583 8.550 8.348 1.00 84.44 107 SER A N 1
ATOM 816 C CA . SER A 1 107 ? -6.437 7.088 8.276 1.00 84.44 107 SER A CA 1
ATOM 817 C C . SER A 1 107 ? -7.286 6.454 7.173 1.00 84.44 107 SER A C 1
ATOM 819 O O . SER A 1 107 ? -6.747 5.714 6.357 1.00 84.44 107 SER A O 1
ATOM 821 N N . CYS A 1 108 ? -8.567 6.809 7.070 1.00 84.19 108 CYS A N 1
ATOM 822 C CA . CYS A 1 108 ? -9.471 6.299 6.036 1.00 84.19 108 CYS A CA 1
ATOM 823 C C . CYS A 1 108 ? -9.023 6.660 4.605 1.00 84.19 108 CYS A C 1
ATOM 825 O O . CYS A 1 108 ? -9.081 5.834 3.689 1.00 84.19 108 CYS A O 1
ATOM 827 N N . MET A 1 109 ? -8.518 7.883 4.405 1.00 83.88 109 MET A N 1
ATOM 828 C CA . MET A 1 109 ? -8.005 8.338 3.112 1.00 83.88 109 MET A CA 1
ATOM 829 C C . MET A 1 109 ? -6.672 7.671 2.781 1.00 83.88 109 MET A C 1
ATOM 831 O O . MET A 1 109 ? -6.451 7.290 1.636 1.00 83.88 109 MET A O 1
ATOM 835 N N . LEU A 1 110 ? -5.799 7.496 3.775 1.00 86.38 110 LEU A N 1
ATOM 836 C CA . LEU A 1 110 ? -4.538 6.779 3.623 1.00 86.38 110 LEU A CA 1
ATOM 837 C C . LEU A 1 110 ? -4.775 5.301 3.293 1.00 86.38 110 LEU A C 1
ATOM 839 O O . LEU A 1 110 ? -4.109 4.775 2.411 1.00 86.38 110 LEU A O 1
ATOM 843 N N . ALA A 1 111 ? -5.750 4.660 3.940 1.00 84.88 111 ALA A N 1
ATOM 844 C CA . ALA A 1 111 ? -6.130 3.270 3.695 1.00 84.88 111 ALA A CA 1
ATOM 845 C C . ALA A 1 111 ? -6.639 3.094 2.262 1.00 84.88 111 ALA A C 1
ATOM 847 O O . ALA A 1 111 ? -6.115 2.278 1.505 1.00 84.88 111 ALA A O 1
ATOM 848 N N . SER A 1 112 ? -7.556 3.975 1.847 1.00 79.12 112 SER A N 1
ATOM 849 C CA . SER A 1 112 ? -8.052 4.034 0.468 1.00 79.12 112 SER A CA 1
ATOM 850 C C . SER A 1 112 ? -6.919 4.257 -0.537 1.00 79.12 112 SER A C 1
ATOM 852 O O . SER A 1 112 ? -6.926 3.690 -1.625 1.00 79.12 112 SER A O 1
ATOM 854 N N . ARG A 1 113 ? -5.924 5.075 -0.175 1.00 77.69 113 ARG A N 1
ATOM 855 C CA . ARG A 1 113 ? -4.781 5.410 -1.029 1.00 77.69 113 ARG A CA 1
ATOM 856 C C . ARG A 1 113 ? -3.856 4.226 -1.285 1.00 77.69 113 ARG A C 1
ATOM 858 O O . ARG A 1 113 ? -3.267 4.154 -2.359 1.00 77.69 113 ARG A O 1
ATOM 865 N N . VAL A 1 114 ? -3.713 3.342 -0.303 1.00 83.19 114 VAL A N 1
ATOM 866 C CA . VAL A 1 114 ? -2.869 2.143 -0.391 1.00 83.19 114 VAL A CA 1
ATOM 867 C C . VAL A 1 114 ? -3.673 0.882 -0.711 1.00 83.19 114 VAL A C 1
ATOM 869 O O . VAL A 1 114 ? -3.104 -0.201 -0.689 1.00 83.19 114 VAL A O 1
ATOM 872 N N . GLY A 1 115 ? -4.975 1.027 -0.984 1.00 74.69 115 GLY A N 1
ATOM 873 C CA . GLY A 1 115 ? -5.888 -0.056 -1.352 1.00 74.69 115 GLY A CA 1
ATOM 874 C C . GLY A 1 115 ? -6.105 -1.107 -0.271 1.00 74.69 115 GLY A C 1
ATOM 875 O O . GLY A 1 115 ? -6.273 -2.282 -0.584 1.00 74.69 115 GLY A O 1
ATOM 876 N N . MET A 1 116 ? -6.104 -0.691 0.994 1.00 82.88 116 MET A N 1
ATOM 877 C CA . MET A 1 116 ? -6.363 -1.561 2.142 1.00 82.88 116 MET A CA 1
ATOM 878 C C . MET A 1 116 ? -7.568 -1.050 2.932 1.00 82.88 116 MET A C 1
ATOM 880 O O . MET A 1 116 ? -7.921 0.129 2.847 1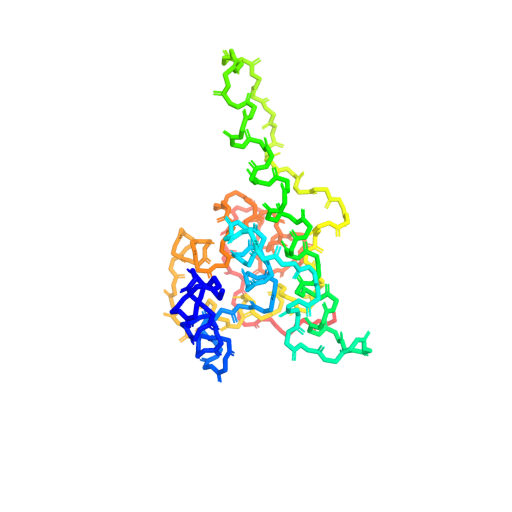.00 82.88 116 MET A O 1
ATOM 884 N N . SER A 1 117 ? -8.187 -1.917 3.737 1.00 83.94 117 SER A N 1
ATOM 885 C CA . SER A 1 117 ? -9.160 -1.452 4.730 1.00 83.94 117 SER A CA 1
ATOM 886 C C . SER A 1 117 ? -8.462 -0.617 5.811 1.00 83.94 117 SER A C 1
ATOM 888 O O . SER A 1 117 ? -7.255 -0.751 6.049 1.00 83.94 117 SER A O 1
ATOM 890 N N . GLU A 1 118 ? -9.208 0.258 6.485 1.00 85.38 118 GLU A N 1
ATOM 891 C CA . GLU A 1 118 ? -8.649 1.060 7.579 1.00 85.38 118 GLU A CA 1
ATOM 892 C C . GLU A 1 118 ? -8.151 0.172 8.726 1.00 85.38 118 GLU A C 1
ATOM 894 O O . GLU A 1 118 ? -7.110 0.447 9.327 1.00 85.38 118 GLU A O 1
ATOM 899 N N . GLU A 1 119 ? -8.828 -0.949 8.971 1.00 84.06 119 GLU A N 1
ATOM 900 C CA . GLU A 1 119 ? -8.410 -1.935 9.958 1.00 84.06 119 GLU A CA 1
ATOM 901 C C . GLU A 1 119 ? -7.085 -2.618 9.584 1.00 84.06 119 GLU A C 1
ATOM 903 O O . GLU A 1 119 ? -6.215 -2.785 10.442 1.00 84.06 119 GLU A O 1
ATOM 908 N N . GLN A 1 120 ? -6.897 -2.976 8.309 1.00 82.31 120 GLN A N 1
ATOM 909 C CA . GLN A 1 120 ? -5.652 -3.570 7.806 1.00 82.31 120 GLN A CA 1
ATOM 910 C C . GLN A 1 120 ? -4.485 -2.586 7.877 1.00 82.31 120 GLN A C 1
ATOM 912 O O . GLN A 1 120 ? -3.393 -2.943 8.326 1.00 82.31 120 GLN A O 1
ATOM 917 N N . LEU A 1 121 ? -4.731 -1.334 7.480 1.00 87.69 121 LEU A N 1
ATOM 918 C CA . LEU A 1 121 ? -3.757 -0.259 7.609 1.00 87.69 121 LEU A CA 1
ATOM 919 C C . LEU A 1 121 ? -3.342 -0.088 9.074 1.00 87.69 121 LEU A C 1
ATOM 921 O O . LEU A 1 121 ? -2.147 -0.075 9.369 1.00 87.69 121 LEU A O 1
ATOM 925 N N . LYS A 1 122 ? -4.310 0.004 9.997 1.00 86.94 122 LYS A N 1
ATOM 926 C CA . LYS A 1 122 ? -4.035 0.147 11.432 1.00 86.94 122 LYS A CA 1
ATOM 927 C C . LYS A 1 122 ? -3.205 -1.024 11.951 1.00 86.94 122 LYS A C 1
ATOM 929 O O . LYS A 1 122 ? -2.170 -0.793 12.573 1.00 86.94 122 LYS A O 1
ATOM 934 N N . ALA A 1 123 ? -3.604 -2.262 11.663 1.00 85.00 123 ALA A N 1
ATOM 935 C CA . ALA A 1 123 ? -2.879 -3.450 12.106 1.00 85.00 123 ALA A CA 1
ATOM 936 C C . ALA A 1 123 ? -1.410 -3.443 11.640 1.00 85.00 123 ALA A C 1
ATOM 938 O O . ALA A 1 123 ? -0.504 -3.666 12.447 1.00 85.00 123 ALA A O 1
ATOM 939 N N . GLY A 1 124 ? -1.157 -3.110 10.370 1.00 85.56 124 GLY A N 1
ATOM 940 C CA . GLY A 1 124 ? 0.200 -3.021 9.829 1.00 85.56 124 GLY A CA 1
ATOM 941 C C . GLY A 1 124 ? 1.023 -1.881 10.433 1.00 85.56 124 GLY A C 1
ATOM 942 O O . GLY A 1 124 ? 2.159 -2.089 10.863 1.00 85.56 124 GLY A O 1
ATOM 943 N N . MET A 1 125 ? 0.443 -0.684 10.550 1.00 87.62 125 MET A N 1
ATOM 944 C CA . MET A 1 125 ? 1.131 0.483 11.115 1.00 87.62 125 MET A CA 1
ATOM 945 C C . MET A 1 125 ? 1.484 0.301 12.598 1.00 87.62 125 MET A C 1
ATOM 947 O O . MET A 1 125 ? 2.544 0.762 13.033 1.00 87.62 125 MET A O 1
ATOM 951 N N . VAL A 1 126 ? 0.650 -0.408 13.366 1.00 87.12 126 VAL A N 1
ATOM 952 C CA . VAL A 1 126 ? 0.940 -0.788 14.760 1.00 87.12 126 VAL A CA 1
ATOM 953 C C . VAL A 1 126 ? 2.018 -1.864 14.831 1.00 87.12 126 VAL A C 1
ATOM 955 O O . VAL A 1 126 ? 2.978 -1.719 15.589 1.00 87.12 126 VAL A O 1
ATOM 958 N N . SER A 1 127 ? 1.908 -2.913 14.008 1.00 84.69 127 SER A N 1
ATOM 959 C CA . SER A 1 127 ? 2.887 -4.008 13.972 1.00 84.69 127 SER A CA 1
ATOM 960 C C . SER A 1 127 ? 4.300 -3.532 13.624 1.00 84.69 127 SER A C 1
ATOM 962 O O . SER A 1 127 ? 5.273 -4.149 14.047 1.00 84.69 127 SER A O 1
ATOM 964 N N . HIS A 1 128 ? 4.419 -2.441 12.864 1.00 85.19 128 HIS A N 1
ATOM 965 C CA . HIS A 1 128 ? 5.696 -1.831 12.491 1.00 85.19 128 HIS A CA 1
ATOM 966 C C . HIS A 1 128 ? 6.056 -0.585 13.322 1.00 85.19 128 HIS A C 1
ATOM 968 O O . HIS A 1 128 ? 6.981 0.145 12.971 1.00 85.19 128 HIS A O 1
ATOM 974 N N . HIS A 1 129 ? 5.363 -0.350 14.442 1.00 86.06 129 HIS A N 1
ATOM 975 C CA . HIS A 1 129 ? 5.653 0.722 15.403 1.00 86.06 129 HIS A CA 1
ATOM 976 C C . HIS A 1 129 ? 5.616 2.150 14.829 1.00 86.06 129 HIS A C 1
ATOM 978 O O . HIS A 1 129 ? 6.309 3.044 15.336 1.00 86.06 129 HIS A O 1
ATOM 984 N N . PHE A 1 130 ? 4.803 2.380 13.795 1.00 86.44 130 PHE A N 1
ATOM 985 C CA . PHE A 1 130 ? 4.513 3.714 13.266 1.00 86.44 130 PHE A CA 1
ATOM 986 C C . PHE A 1 130 ? 3.311 4.356 13.960 1.00 86.44 130 PHE A C 1
ATOM 988 O O . PHE A 1 130 ? 3.302 5.574 14.141 1.00 86.44 130 PHE A O 1
ATOM 995 N N . TRP A 1 131 ? 2.323 3.559 14.373 1.00 88.38 131 TRP A N 1
ATOM 996 C CA . TRP A 1 131 ? 1.177 3.980 15.191 1.00 88.38 131 TRP A CA 1
ATOM 997 C C . TRP A 1 131 ? 1.217 3.294 16.566 1.00 88.38 131 TRP A C 1
ATOM 999 O O . TRP A 1 131 ? 1.887 2.271 16.729 1.00 88.38 131 TRP A O 1
ATOM 1009 N N . ASP A 1 132 ? 0.531 3.857 17.561 1.00 84.75 132 ASP A N 1
ATOM 1010 C CA . ASP A 1 132 ? 0.304 3.190 18.850 1.00 84.75 132 ASP A CA 1
ATOM 1011 C C . ASP A 1 132 ? -0.861 2.187 18.797 1.00 84.75 132 ASP A C 1
ATOM 1013 O O . ASP A 1 132 ? -1.568 2.082 17.796 1.00 84.75 132 ASP A O 1
ATOM 1017 N N . ALA A 1 133 ? -1.077 1.442 19.885 1.00 82.38 133 ALA A N 1
ATOM 1018 C CA . ALA A 1 133 ? -2.133 0.429 19.971 1.00 82.38 133 ALA A CA 1
ATOM 1019 C C . ALA A 1 133 ? -3.552 0.994 19.745 1.00 82.38 133 ALA A C 1
ATOM 1021 O O . ALA A 1 133 ? -4.437 0.278 19.269 1.00 82.38 133 ALA A O 1
ATOM 1022 N N . ASP A 1 134 ? -3.754 2.284 20.016 1.00 78.44 134 ASP A N 1
ATOM 1023 C CA . ASP A 1 134 ? -5.023 2.976 19.805 1.00 78.44 134 ASP A CA 1
ATOM 1024 C C . ASP A 1 134 ? -5.204 3.419 18.339 1.00 78.44 134 ASP A C 1
ATOM 1026 O O . ASP A 1 134 ? -6.314 3.741 17.910 1.00 78.44 134 ASP A O 1
ATOM 1030 N N . GLY A 1 135 ? -4.166 3.288 17.508 1.00 75.12 135 GLY A N 1
ATOM 1031 C CA . GLY A 1 135 ? -4.162 3.656 16.092 1.00 75.12 135 GLY A CA 1
ATOM 1032 C C . GLY A 1 135 ? -3.789 5.116 15.858 1.00 75.12 135 GLY A C 1
ATOM 1033 O O . GLY A 1 135 ? -4.132 5.675 14.818 1.00 75.12 135 GLY A O 1
ATOM 1034 N N . ILE A 1 136 ? -3.110 5.742 16.818 1.00 81.94 136 ILE A N 1
ATOM 1035 C CA . ILE A 1 136 ? -2.676 7.131 16.734 1.00 81.94 136 ILE A CA 1
ATOM 1036 C C . ILE A 1 136 ? -1.262 7.175 16.132 1.00 81.94 136 ILE A C 1
ATOM 1038 O O . ILE A 1 136 ? -0.363 6.469 16.603 1.00 81.94 136 ILE A O 1
ATOM 1042 N N . PRO A 1 137 ? -1.018 8.001 15.096 1.00 83.69 137 PRO A N 1
ATOM 1043 C CA . PRO A 1 137 ? 0.307 8.133 14.500 1.00 83.69 137 PRO A CA 1
ATOM 1044 C C . PRO A 1 137 ? 1.358 8.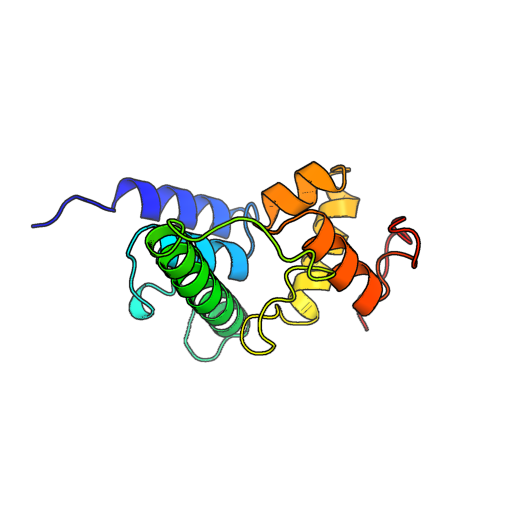662 15.481 1.00 83.69 137 PRO A C 1
ATOM 1046 O O . PRO A 1 137 ? 1.185 9.720 16.079 1.0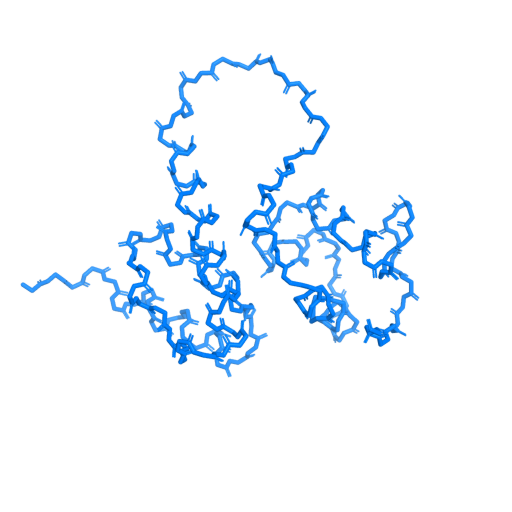0 83.69 137 PRO A O 1
ATOM 1049 N N . LEU A 1 138 ? 2.501 7.976 15.577 1.00 82.31 138 LEU A N 1
ATOM 1050 C CA . LEU A 1 138 ? 3.606 8.327 16.483 1.00 82.31 138 LEU A CA 1
ATOM 1051 C C . LEU A 1 138 ? 4.557 9.406 15.917 1.00 82.31 138 LEU A C 1
ATOM 1053 O O . LEU A 1 138 ? 5.610 9.665 16.501 1.00 82.31 138 LEU A O 1
ATOM 1057 N N . GLY A 1 139 ? 4.211 10.023 14.781 1.00 71.19 139 GLY A N 1
ATOM 1058 C CA . GLY A 1 139 ? 5.009 11.047 14.094 1.00 71.19 139 GLY A CA 1
ATOM 1059 C C . GLY A 1 139 ? 6.073 10.495 13.131 1.00 71.19 139 GLY A C 1
ATOM 1060 O O . GLY A 1 139 ? 6.016 9.346 12.684 1.00 71.19 139 GLY A O 1
ATOM 1061 N N . ILE A 1 140 ? 7.063 11.327 12.776 1.00 62.34 140 ILE A N 1
ATOM 1062 C CA . ILE A 1 140 ? 8.150 10.932 11.865 1.00 62.34 140 ILE A CA 1
ATOM 1063 C C . ILE A 1 140 ? 9.075 9.940 12.577 1.00 62.34 140 ILE A C 1
ATOM 1065 O O . ILE A 1 140 ? 9.927 10.317 13.380 1.00 62.34 140 ILE A O 1
ATOM 1069 N N . ARG A 1 141 ? 8.938 8.660 12.233 1.00 59.19 141 ARG A N 1
ATOM 1070 C CA . ARG A 1 141 ? 9.890 7.604 12.583 1.00 59.19 141 ARG A CA 1
ATOM 1071 C C . ARG A 1 141 ? 10.600 7.134 11.322 1.00 59.19 141 ARG A C 1
ATOM 1073 O O . ARG A 1 141 ? 9.956 6.842 10.313 1.00 59.19 141 ARG A O 1
ATOM 1080 N N . VAL A 1 142 ? 11.929 7.076 11.375 1.00 50.12 142 VAL A N 1
ATOM 1081 C CA . VAL A 1 142 ? 12.724 6.402 10.346 1.00 50.12 142 VAL A CA 1
ATOM 1082 C C . VAL A 1 142 ? 12.611 4.909 10.629 1.00 50.12 142 VAL A C 1
ATOM 1084 O O . VAL A 1 142 ? 12.926 4.478 11.734 1.00 50.12 142 VAL A O 1
ATOM 1087 N N . ALA A 1 143 ? 12.102 4.147 9.662 1.00 45.41 143 ALA A N 1
ATOM 1088 C CA . ALA A 1 143 ? 12.075 2.693 9.746 1.00 45.41 143 ALA A CA 1
ATOM 1089 C C . ALA A 1 143 ? 13.513 2.183 9.912 1.00 45.41 143 ALA A C 1
ATOM 1091 O O . ALA A 1 143 ? 14.347 2.451 9.044 1.00 45.41 143 ALA A O 1
ATOM 1092 N N . SER A 1 144 ? 13.794 1.539 11.043 1.00 44.09 144 SER A N 1
ATOM 1093 C CA . SER A 1 144 ? 15.037 0.804 11.297 1.00 44.09 144 SER A CA 1
ATOM 1094 C C . SER A 1 144 ? 15.018 -0.546 10.601 1.00 44.09 144 SER A C 1
ATOM 1096 O O . SER A 1 144 ? 13.964 -1.213 10.721 1.00 44.09 144 SER A O 1
#

Secondary structure (DSSP, 8-state):
---SSHHHHHHHHHHHHTTSS-HHHHHHHHHHTT--GGG--S-TTSHHHHHHHHHHHHHHHHHHHHHH--S------SS----TTTPPPHHHHHHHHHHHHHH---HHHHHHHTTS-HHHHHHHHHHTTSB-TTS-B-------

Sequence (144 aa):
MNTKNFRGDVVLFVALANDLITPWEAGRLAALQQGALSDNPFKSDTRDHDEWARGFDQGVKDGSLAAEAEVDGSVETPYPLMDAKCLPAPSFWAQVNRLQQSSGLQSCMLASRVGMSEEQLKAGMVSHHFWDADGIPLGIRVAS

pLDDT: mean 73.45, std 15.69, range [34.41, 90.0]